Protein AF-A0AAV9A2D3-F1 (afdb_monomer_lite)

Structure (mmCIF, N/CA/C/O backbone):
data_AF-A0AAV9A2D3-F1
#
_entry.id   AF-A0AAV9A2D3-F1
#
loop_
_atom_site.group_PDB
_atom_site.id
_atom_site.type_symbol
_atom_site.label_atom_id
_atom_site.label_alt_id
_atom_site.label_comp_id
_atom_site.label_asym_id
_atom_site.label_entity_id
_atom_site.label_seq_id
_atom_site.pdbx_PDB_ins_code
_atom_site.Cartn_x
_atom_site.Cartn_y
_atom_site.Cartn_z
_atom_site.occupancy
_atom_site.B_iso_or_equiv
_atom_site.auth_seq_id
_atom_site.auth_comp_id
_atom_site.auth_asym_id
_atom_site.auth_atom_id
_atom_site.pdbx_PDB_model_num
ATOM 1 N N . MET A 1 1 ? 8.447 4.806 -3.902 1.00 84.44 1 MET A N 1
ATOM 2 C CA . MET A 1 1 ? 7.596 4.135 -2.891 1.00 84.44 1 MET A CA 1
ATOM 3 C C . MET A 1 1 ? 7.746 4.757 -1.504 1.00 84.44 1 MET A C 1
ATOM 5 O O . MET A 1 1 ? 6.731 5.158 -0.964 1.00 84.44 1 MET A O 1
ATOM 9 N N . LYS A 1 2 ? 8.967 4.935 -0.966 1.00 88.06 2 LYS A N 1
ATOM 10 C CA . LYS A 1 2 ? 9.203 5.531 0.372 1.00 88.06 2 LYS A CA 1
ATOM 11 C C . LYS A 1 2 ? 8.429 6.829 0.658 1.00 88.06 2 LYS A C 1
ATOM 13 O O . LYS A 1 2 ? 7.719 6.892 1.646 1.00 88.06 2 LYS A O 1
ATOM 18 N N . LYS A 1 3 ? 8.463 7.806 -0.258 1.00 90.88 3 LYS A N 1
ATOM 19 C CA . LYS A 1 3 ? 7.718 9.072 -0.106 1.00 90.88 3 LYS A CA 1
ATOM 20 C C . LYS A 1 3 ? 6.201 8.879 0.047 1.00 90.88 3 LYS A C 1
ATOM 22 O O . LYS A 1 3 ? 5.554 9.641 0.747 1.00 90.88 3 LYS A O 1
ATOM 27 N N . ALA A 1 4 ? 5.625 7.868 -0.607 1.00 89.62 4 ALA A N 1
ATOM 28 C CA . ALA A 1 4 ? 4.199 7.576 -0.466 1.00 89.62 4 ALA A CA 1
ATOM 29 C C . ALA A 1 4 ? 3.883 6.977 0.911 1.00 89.62 4 ALA A C 1
ATOM 31 O O . ALA A 1 4 ? 2.830 7.272 1.459 1.00 89.62 4 ALA A O 1
ATOM 32 N N . ILE A 1 5 ? 4.797 6.189 1.485 1.00 89.50 5 ILE A N 1
ATOM 33 C CA . ILE A 1 5 ? 4.655 5.641 2.842 1.00 89.50 5 ILE A CA 1
ATOM 34 C C . ILE A 1 5 ? 4.717 6.777 3.863 1.00 89.50 5 ILE A C 1
ATOM 36 O O . ILE A 1 5 ? 3.803 6.905 4.662 1.00 89.50 5 ILE A O 1
ATOM 40 N N . GLU A 1 6 ? 5.703 7.667 3.747 1.00 90.69 6 GLU A N 1
ATOM 41 C CA . GLU A 1 6 ? 5.862 8.829 4.634 1.00 90.69 6 GLU A CA 1
ATOM 42 C C . GLU A 1 6 ? 4.628 9.751 4.628 1.00 90.69 6 GLU A C 1
ATOM 44 O O . GLU A 1 6 ? 4.122 10.139 5.677 1.00 90.69 6 GLU A O 1
ATOM 49 N N . LEU A 1 7 ? 4.070 10.045 3.447 1.00 90.44 7 LEU A N 1
ATOM 50 C CA . LEU A 1 7 ? 2.813 10.799 3.338 1.00 90.44 7 LEU A CA 1
ATOM 51 C C . LEU A 1 7 ? 1.623 10.057 3.967 1.00 90.44 7 LEU A C 1
ATOM 53 O O . 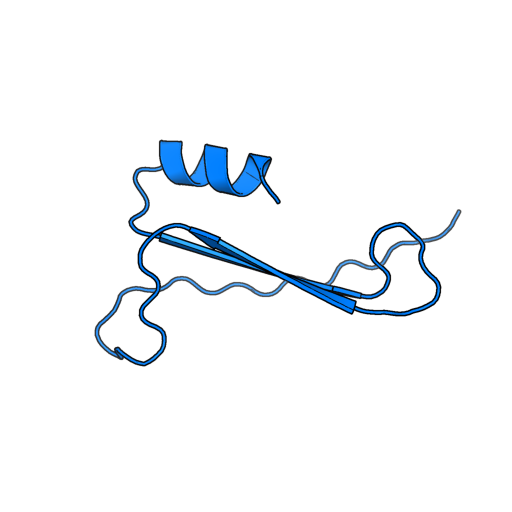LEU A 1 7 ? 0.699 10.686 4.474 1.00 90.44 7 LEU A O 1
ATOM 57 N N . THR A 1 8 ? 1.633 8.725 3.931 1.00 88.25 8 THR A N 1
ATOM 58 C CA . THR A 1 8 ? 0.563 7.897 4.501 1.00 88.25 8 THR A CA 1
ATOM 59 C C . THR A 1 8 ? 0.668 7.804 6.024 1.00 88.25 8 THR A C 1
ATOM 61 O O . THR A 1 8 ? -0.352 7.769 6.711 1.00 88.25 8 THR A O 1
ATOM 64 N N . GLU A 1 9 ? 1.883 7.809 6.569 1.00 86.81 9 GLU A N 1
ATOM 65 C CA . GLU A 1 9 ? 2.123 7.901 8.012 1.00 86.81 9 GLU A CA 1
ATOM 66 C C . GLU A 1 9 ? 1.603 9.230 8.571 1.00 86.81 9 GLU A C 1
ATOM 68 O O . GLU A 1 9 ? 0.932 9.246 9.600 1.00 86.81 9 GLU A O 1
ATOM 73 N N . GLN A 1 10 ? 1.813 10.336 7.848 1.00 88.88 10 GLN A N 1
ATOM 74 C CA . GLN A 1 10 ? 1.265 11.650 8.213 1.00 88.88 10 GLN A CA 1
ATOM 75 C C . GLN A 1 10 ? -0.270 11.698 8.174 1.00 88.88 10 GLN A C 1
ATOM 77 O O . GLN A 1 10 ? -0.877 12.500 8.879 1.00 88.88 10 GLN A O 1
ATOM 82 N N . ALA A 1 11 ? -0.903 10.839 7.371 1.00 89.06 11 ALA A N 1
ATOM 83 C CA . ALA A 1 11 ? -2.356 10.729 7.261 1.00 89.06 11 ALA A CA 1
ATOM 84 C C . ALA A 1 11 ? -2.998 9.815 8.335 1.00 89.06 11 ALA A C 1
ATOM 86 O O . ALA A 1 11 ? -4.181 9.500 8.224 1.00 89.06 11 ALA A O 1
ATOM 87 N N . ASP A 1 12 ? -2.238 9.392 9.357 1.00 82.81 12 ASP A N 1
ATOM 88 C CA . ASP A 1 12 ? -2.678 8.535 10.477 1.00 82.81 12 ASP A CA 1
ATOM 89 C C . ASP A 1 12 ? -3.287 7.187 10.034 1.00 82.81 12 ASP A C 1
ATOM 91 O O . ASP A 1 12 ? -4.291 6.680 10.546 1.00 82.81 12 ASP A O 1
ATOM 95 N N . THR A 1 13 ? -2.673 6.581 9.018 1.00 86.19 13 THR A N 1
ATOM 96 C CA . THR A 1 13 ? -3.166 5.335 8.424 1.00 86.19 13 THR A CA 1
ATOM 97 C C . THR A 1 13 ? -2.571 4.112 9.128 1.00 86.19 13 THR A C 1
ATOM 99 O O . THR A 1 13 ? -1.367 4.019 9.342 1.00 86.19 13 THR A O 1
ATOM 102 N N . LYS A 1 14 ? -3.399 3.105 9.442 1.00 88.31 14 LYS A N 1
ATOM 103 C CA . LYS A 1 14 ? -2.988 1.906 10.220 1.00 88.31 14 LYS A CA 1
ATOM 104 C C . LYS A 1 14 ? -2.038 0.951 9.483 1.00 88.31 14 LYS A C 1
ATOM 106 O O . LYS A 1 14 ? -1.465 0.038 10.087 1.00 88.31 14 LYS A O 1
ATOM 111 N N . GLY A 1 15 ? -1.934 1.099 8.172 1.00 91.25 15 GLY A N 1
ATOM 112 C CA . GLY A 1 15 ? -1.065 0.297 7.330 1.00 91.25 15 GLY A CA 1
ATOM 113 C C . GLY A 1 15 ? -1.287 0.601 5.859 1.00 91.25 15 GLY A C 1
ATOM 114 O O . GLY A 1 15 ? -2.370 1.021 5.455 1.00 91.25 15 GLY A O 1
ATOM 115 N N . ILE A 1 16 ? -0.252 0.361 5.066 1.00 93.06 16 ILE A N 1
ATOM 116 C CA . ILE A 1 16 ? -0.254 0.567 3.624 1.00 93.06 16 ILE A CA 1
ATOM 117 C C . ILE A 1 16 ? 0.481 -0.579 2.938 1.00 93.06 16 ILE A C 1
ATOM 119 O O . ILE A 1 16 ? 1.491 -1.083 3.425 1.00 93.06 16 ILE A O 1
ATOM 123 N N . GLN A 1 17 ? -0.032 -0.994 1.785 1.00 92.56 17 GLN A N 1
ATOM 124 C CA . GLN A 1 17 ? 0.657 -1.905 0.884 1.00 92.56 17 GLN A CA 1
ATOM 125 C C . GLN A 1 17 ? 0.693 -1.270 -0.505 1.00 92.56 17 GLN A C 1
ATOM 127 O O . GLN A 1 17 ? -0.350 -0.967 -1.078 1.00 92.56 17 GLN A O 1
ATOM 132 N N . ILE A 1 18 ? 1.895 -1.069 -1.041 1.00 93.75 18 ILE A N 1
ATOM 133 C CA . ILE A 1 18 ? 2.124 -0.514 -2.378 1.00 93.75 18 ILE A CA 1
ATOM 134 C C . ILE A 1 18 ? 2.751 -1.609 -3.229 1.00 93.75 18 ILE A C 1
ATOM 136 O O . ILE A 1 18 ? 3.753 -2.196 -2.830 1.00 93.75 18 ILE A O 1
ATOM 140 N N . GLN A 1 19 ? 2.185 -1.861 -4.406 1.00 93.75 19 GLN A N 1
ATOM 141 C CA . GLN A 1 19 ? 2.728 -2.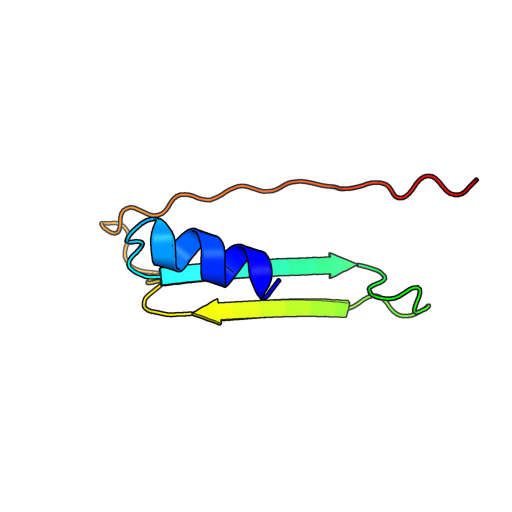799 -5.384 1.00 93.75 19 GLN A CA 1
ATOM 142 C C . GLN A 1 19 ? 2.913 -2.092 -6.727 1.00 93.75 19 GLN A C 1
ATOM 144 O O . GLN A 1 19 ? 2.013 -1.402 -7.201 1.00 93.75 19 GLN A O 1
ATOM 149 N N . ILE A 1 20 ? 4.081 -2.272 -7.342 1.00 92.75 20 ILE A N 1
ATOM 150 C CA . ILE A 1 20 ? 4.396 -1.781 -8.683 1.00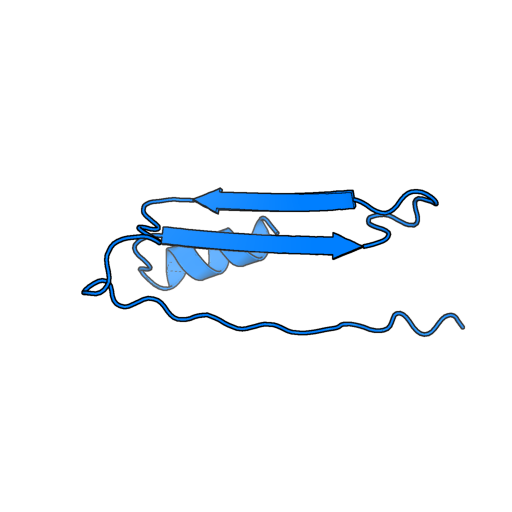 92.75 20 ILE A CA 1
ATOM 151 C C . ILE A 1 20 ? 4.922 -2.958 -9.494 1.00 92.75 20 ILE A C 1
ATOM 153 O O . ILE A 1 20 ? 5.831 -3.666 -9.064 1.00 92.75 20 ILE A O 1
ATOM 157 N N . ALA A 1 21 ? 4.350 -3.160 -10.675 1.00 91.69 21 ALA A N 1
ATOM 158 C CA . ALA A 1 21 ? 4.754 -4.206 -11.598 1.00 91.69 21 ALA A CA 1
ATOM 159 C C . ALA A 1 21 ? 5.139 -3.593 -12.943 1.00 91.69 21 ALA A C 1
ATOM 161 O O . ALA A 1 21 ? 4.440 -2.718 -13.455 1.00 91.69 21 ALA A O 1
ATOM 162 N N . GLY A 1 22 ? 6.242 -4.064 -13.520 1.00 91.31 22 GLY A N 1
ATOM 163 C CA . GLY A 1 22 ? 6.669 -3.672 -14.859 1.00 91.31 22 GLY A CA 1
ATOM 164 C C . GLY A 1 22 ? 8.181 -3.613 -15.015 1.00 91.31 22 GLY A C 1
ATOM 165 O O . GLY A 1 22 ? 8.939 -4.190 -14.233 1.00 91.31 22 GLY A O 1
ATOM 166 N N . ARG A 1 23 ? 8.626 -2.899 -16.049 1.00 90.12 23 ARG A N 1
ATOM 167 C CA . ARG A 1 23 ? 10.042 -2.615 -16.309 1.00 90.12 23 ARG A CA 1
ATOM 168 C C . ARG A 1 23 ? 10.514 -1.487 -15.400 1.00 90.12 23 ARG A C 1
ATOM 170 O O . ARG A 1 23 ? 10.542 -0.319 -15.774 1.00 90.12 23 ARG A O 1
ATOM 177 N N . ILE A 1 24 ? 10.808 -1.845 -14.159 1.00 86.38 24 ILE A N 1
ATOM 178 C CA . ILE A 1 24 ? 11.238 -0.891 -13.138 1.00 86.38 24 ILE A CA 1
ATOM 179 C C . ILE A 1 24 ? 12.702 -0.531 -13.398 1.00 86.38 24 ILE A C 1
ATOM 181 O O . ILE A 1 24 ? 13.531 -1.430 -13.567 1.00 86.38 24 ILE A O 1
ATOM 185 N N . ASP A 1 25 ? 13.016 0.765 -13.366 1.00 85.25 25 ASP A N 1
ATOM 186 C CA . ASP A 1 25 ? 14.376 1.294 -13.546 1.00 85.25 25 ASP A CA 1
ATOM 187 C C . ASP A 1 25 ? 14.952 1.047 -14.956 1.00 85.25 25 ASP A C 1
ATOM 189 O O . ASP A 1 25 ? 16.131 0.765 -15.130 1.00 85.25 25 ASP A O 1
ATOM 193 N N . GLY A 1 26 ? 14.088 1.035 -15.981 1.00 81.75 26 GLY A N 1
ATOM 194 C CA . GLY A 1 26 ? 14.498 0.830 -17.379 1.00 81.75 26 GLY A CA 1
ATOM 195 C C . GLY A 1 26 ? 15.007 -0.580 -17.703 1.00 81.75 26 GLY A C 1
ATOM 196 O O . GLY A 1 26 ? 15.343 -0.859 -18.855 1.00 81.75 26 GLY A O 1
ATOM 197 N N . LYS A 1 27 ? 15.023 -1.494 -16.723 1.00 84.06 27 LYS A N 1
ATOM 198 C CA . LYS A 1 27 ? 15.498 -2.867 -16.917 1.00 84.06 27 LYS A CA 1
ATOM 199 C C . LYS A 1 27 ? 14.664 -3.596 -17.968 1.00 84.06 27 LYS A C 1
ATOM 201 O O . LYS A 1 27 ? 13.456 -3.385 -18.106 1.00 84.06 27 LYS A O 1
ATOM 206 N N . GLU A 1 28 ? 15.331 -4.460 -18.721 1.00 84.75 28 GLU A N 1
ATOM 207 C CA . GLU A 1 28 ? 14.702 -5.266 -19.768 1.00 84.75 28 GLU A CA 1
ATOM 208 C C . GLU A 1 28 ? 13.708 -6.275 -19.174 1.00 84.75 28 GLU A C 1
ATOM 210 O O . GLU A 1 28 ? 12.607 -6.465 -19.684 1.00 84.75 28 GLU A O 1
ATOM 215 N N . ILE A 1 29 ? 14.062 -6.839 -18.018 1.00 87.06 29 ILE A N 1
ATOM 216 C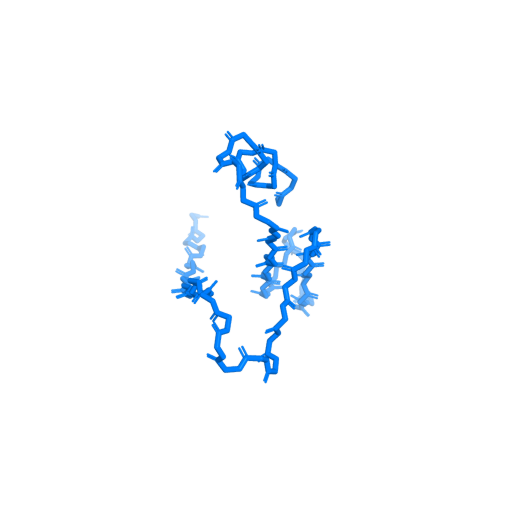 CA . ILE A 1 29 ? 13.246 -7.816 -17.304 1.00 87.06 29 ILE A CA 1
ATOM 217 C C . ILE A 1 29 ? 12.225 -7.094 -16.423 1.00 87.06 29 ILE A C 1
ATOM 219 O O . ILE A 1 29 ? 12.576 -6.322 -15.521 1.00 87.06 29 ILE A O 1
ATOM 223 N N . ALA A 1 30 ? 10.947 -7.381 -16.667 1.00 90.81 30 ALA A N 1
ATOM 224 C CA . ALA A 1 30 ? 9.865 -6.914 -15.818 1.00 90.81 30 ALA A CA 1
ATOM 225 C C . ALA A 1 30 ? 9.895 -7.621 -14.457 1.00 90.81 30 ALA A C 1
ATOM 227 O O . ALA A 1 30 ? 10.125 -8.826 -14.367 1.00 90.81 30 ALA A O 1
ATOM 228 N N . ARG A 1 31 ? 9.623 -6.869 -13.390 1.00 92.31 31 ARG A N 1
ATOM 229 C CA . ARG A 1 31 ? 9.517 -7.403 -12.032 1.00 92.31 31 ARG A CA 1
ATOM 230 C C . ARG A 1 31 ? 8.376 -6.749 -11.271 1.00 92.31 31 ARG A C 1
ATOM 232 O O . ARG A 1 31 ? 7.887 -5.685 -11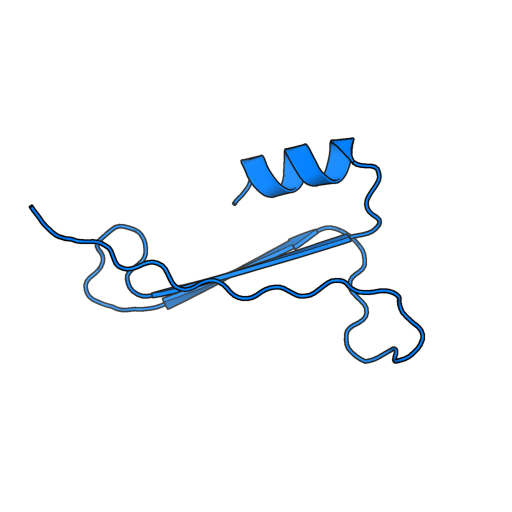.651 1.00 92.31 31 ARG A O 1
ATOM 239 N N . VAL A 1 32 ? 7.965 -7.409 -10.196 1.00 93.38 32 VAL A N 1
ATOM 240 C CA . VAL A 1 32 ? 6.978 -6.890 -9.252 1.00 93.38 32 VAL A CA 1
ATOM 241 C C . VAL A 1 32 ? 7.712 -6.550 -7.967 1.00 93.38 32 VAL A C 1
ATOM 243 O O . VAL A 1 32 ? 8.270 -7.429 -7.316 1.00 93.38 32 VAL A O 1
ATOM 246 N N . GLU A 1 33 ? 7.712 -5.275 -7.608 1.00 93.50 33 GLU A N 1
ATOM 247 C CA . GLU A 1 33 ? 8.185 -4.812 -6.311 1.00 93.50 33 GLU A CA 1
ATOM 248 C C . GLU A 1 33 ? 6.984 -4.405 -5.468 1.00 93.50 33 GLU A C 1
ATOM 250 O O . GLU A 1 33 ? 6.061 -3.733 -5.936 1.00 93.50 33 GLU A O 1
ATOM 255 N N . TRP A 1 34 ? 6.993 -4.820 -4.209 1.00 92.75 34 TRP A N 1
ATOM 256 C CA . TRP A 1 34 ? 5.979 -4.431 -3.250 1.00 92.75 34 TRP A CA 1
ATOM 257 C C . TRP A 1 34 ? 6.634 -4.045 -1.935 1.00 92.75 34 TRP A C 1
ATOM 259 O O . TRP A 1 34 ? 7.669 -4.588 -1.553 1.00 92.75 34 TRP A O 1
ATOM 269 N N . ILE A 1 35 ? 6.018 -3.086 -1.257 1.00 93.19 35 ILE A N 1
ATOM 270 C CA . ILE A 1 35 ? 6.394 -2.666 0.086 1.00 93.19 35 ILE A CA 1
ATOM 271 C C . ILE A 1 35 ? 5.127 -2.633 0.922 1.00 93.19 35 ILE A C 1
ATOM 273 O O . ILE A 1 35 ? 4.066 -2.206 0.456 1.00 93.19 35 ILE A O 1
ATOM 277 N N . ARG A 1 36 ? 5.240 -3.109 2.156 1.00 91.44 36 ARG A N 1
ATOM 278 C CA . ARG A 1 36 ? 4.156 -3.135 3.123 1.00 91.44 36 ARG A CA 1
ATOM 279 C C . ARG A 1 36 ? 4.655 -2.570 4.439 1.00 91.44 36 ARG A C 1
ATOM 281 O O . ARG A 1 36 ? 5.626 -3.085 4.977 1.00 91.44 36 ARG A O 1
ATOM 288 N N . GLU A 1 37 ? 3.921 -1.597 4.955 1.00 91.56 37 GLU A N 1
ATOM 289 C CA . GLU A 1 37 ? 4.181 -0.962 6.241 1.00 91.56 37 GLU A CA 1
ATOM 290 C C . GLU A 1 37 ? 2.923 -1.073 7.113 1.00 91.56 37 GLU A C 1
ATOM 292 O O . GLU A 1 37 ? 1.798 -0.918 6.627 1.00 91.56 37 GLU A O 1
ATOM 297 N N . GLY A 1 38 ? 3.083 -1.386 8.398 1.00 90.81 38 GLY A N 1
ATOM 298 C CA . GLY A 1 38 ? 1.958 -1.546 9.324 1.00 90.81 38 GLY A CA 1
ATOM 299 C C . GLY A 1 38 ? 1.048 -2.755 9.040 1.00 90.81 38 GLY A C 1
ATOM 300 O O . GLY A 1 38 ? 1.457 -3.799 8.512 1.00 90.81 38 GLY A O 1
ATOM 301 N N . ARG A 1 39 ? -0.225 -2.654 9.450 1.00 90.69 39 ARG A N 1
ATOM 302 C CA . ARG A 1 39 ? -1.170 -3.784 9.443 1.00 90.69 39 ARG A CA 1
ATOM 303 C C . ARG A 1 39 ? -2.148 -3.712 8.269 1.00 90.69 39 ARG A C 1
ATOM 305 O O . ARG A 1 39 ? -3.081 -2.920 8.286 1.00 90.69 39 ARG A O 1
ATOM 312 N N . VAL A 1 40 ? -2.011 -4.642 7.319 1.00 92.00 40 VAL A N 1
ATOM 313 C CA . VAL A 1 40 ? -2.912 -4.796 6.159 1.00 92.00 40 VAL A CA 1
ATOM 314 C C . VAL A 1 40 ? -3.515 -6.216 6.131 1.00 92.00 40 VAL A C 1
ATOM 316 O O . VAL A 1 40 ? -2.884 -7.157 5.635 1.00 92.00 40 VAL A O 1
ATOM 319 N N . PRO A 1 41 ? -4.699 -6.433 6.735 1.00 91.88 41 PRO A N 1
ATOM 320 C CA . PRO A 1 41 ? -5.310 -7.758 6.844 1.00 91.88 41 PRO A CA 1
ATOM 321 C C . PRO A 1 41 ? -6.208 -8.084 5.635 1.00 91.88 41 PRO A C 1
ATOM 323 O O . PRO A 1 41 ? -7.414 -7.872 5.675 1.00 91.88 41 PRO A O 1
ATOM 326 N N . LEU A 1 42 ? -5.627 -8.649 4.573 1.00 91.25 42 LEU A N 1
ATOM 327 C CA . LEU A 1 42 ? -6.327 -8.921 3.302 1.00 91.25 42 LEU A CA 1
ATOM 328 C C . LEU A 1 42 ? -7.416 -10.008 3.371 1.00 91.25 42 LEU A C 1
ATOM 330 O O . LEU A 1 42 ? -8.310 -10.030 2.536 1.00 91.25 42 LEU A O 1
ATOM 334 N N . GLN A 1 43 ? -7.356 -10.912 4.352 1.00 94.06 43 GLN A N 1
ATOM 335 C CA . GLN A 1 43 ? -8.361 -11.972 4.529 1.00 94.06 43 GLN A CA 1
ATOM 336 C C . GLN A 1 43 ? -9.525 -11.552 5.439 1.00 94.06 43 GLN A C 1
ATOM 338 O O . GLN A 1 43 ? -10.535 -12.249 5.531 1.00 94.06 43 GLN A O 1
ATOM 343 N N . THR A 1 44 ? -9.405 -10.417 6.132 1.00 95.31 44 THR A N 1
ATOM 344 C CA . THR A 1 44 ? -10.425 -9.962 7.078 1.00 95.31 44 THR A CA 1
ATOM 345 C C . THR A 1 44 ? -11.475 -9.135 6.3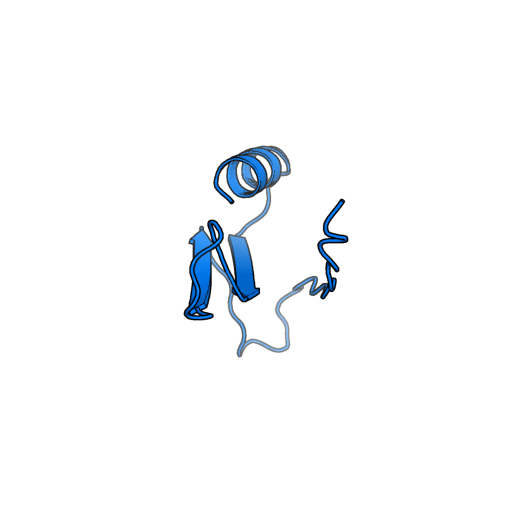47 1.00 95.31 44 THR A C 1
ATOM 347 O O . THR A 1 44 ? -11.299 -7.938 6.165 1.00 95.31 44 THR A O 1
ATOM 350 N N . ILE A 1 45 ? -12.612 -9.746 6.003 1.00 92.06 45 ILE A N 1
ATOM 351 C CA . ILE A 1 45 ? -13.710 -9.093 5.255 1.00 92.06 45 ILE A CA 1
ATOM 352 C C . ILE A 1 45 ? -14.230 -7.824 5.957 1.00 92.06 45 ILE A C 1
ATOM 354 O O . ILE A 1 45 ? -14.624 -6.862 5.311 1.00 92.06 45 ILE A O 1
ATOM 358 N N . ARG A 1 46 ? -14.216 -7.798 7.297 1.00 93.44 46 ARG A N 1
ATOM 359 C CA . ARG A 1 46 ? -14.658 -6.634 8.090 1.00 93.44 46 ARG A CA 1
ATOM 360 C C . ARG A 1 46 ? -13.646 -5.483 8.124 1.00 93.44 46 ARG A C 1
ATOM 362 O O . ARG A 1 46 ? -13.957 -4.430 8.680 1.00 93.44 46 ARG A O 1
ATOM 369 N N . ALA A 1 47 ? -12.428 -5.680 7.626 1.00 92.25 47 ALA A N 1
ATOM 370 C CA . ALA A 1 47 ? -11.431 -4.623 7.607 1.00 92.25 47 ALA A CA 1
ATOM 371 C C . ALA A 1 47 ? -11.814 -3.569 6.564 1.00 92.25 47 ALA A C 1
ATOM 373 O O . ALA A 1 47 ? -12.129 -3.894 5.424 1.00 92.25 47 ALA A O 1
ATOM 374 N N . LYS A 1 48 ? -11.764 -2.294 6.957 1.00 89.62 48 LYS A N 1
ATOM 375 C CA . LYS A 1 48 ? -11.913 -1.175 6.024 1.00 89.62 48 LYS A CA 1
ATOM 376 C C . LYS A 1 48 ? -10.595 -1.015 5.270 1.00 89.62 48 LYS A C 1
ATOM 378 O O . LYS A 1 48 ? -9.601 -0.630 5.882 1.00 89.62 48 LYS A O 1
ATOM 383 N N . ILE A 1 49 ? -10.586 -1.388 3.993 1.00 91.31 49 ILE A N 1
ATOM 384 C CA . ILE A 1 49 ? -9.409 -1.335 3.122 1.00 91.31 49 ILE A CA 1
ATOM 385 C C . ILE A 1 49 ? -9.812 -0.634 1.832 1.00 91.31 49 ILE A C 1
ATOM 387 O O . ILE A 1 49 ? -10.683 -1.120 1.112 1.00 91.31 49 ILE A O 1
ATOM 391 N N . ASP A 1 50 ? -9.136 0.469 1.533 1.00 91.62 50 ASP A N 1
ATOM 392 C CA . ASP A 1 50 ? -9.251 1.140 0.246 1.00 91.62 50 ASP A CA 1
ATOM 393 C C . ASP A 1 50 ? -8.217 0.560 -0.724 1.00 91.62 50 ASP A C 1
ATOM 395 O O . ASP A 1 50 ? -7.021 0.506 -0.433 1.00 91.62 50 ASP A O 1
ATOM 399 N N . HIS A 1 51 ? -8.686 0.096 -1.883 1.00 92.06 51 HIS A N 1
ATOM 400 C CA . HIS A 1 51 ? -7.847 -0.470 -2.936 1.00 92.06 51 HIS A CA 1
ATOM 401 C C . HIS A 1 51 ? -8.030 0.317 -4.234 1.00 92.06 51 HIS A C 1
ATOM 403 O O . HIS A 1 51 ? -9.152 0.548 -4.683 1.00 92.06 51 HIS A O 1
ATOM 409 N N . CYS A 1 52 ? -6.922 0.679 -4.876 1.00 93.94 52 CYS A N 1
ATOM 410 C CA . CYS A 1 52 ? -6.918 1.369 -6.160 1.00 93.94 52 CYS A CA 1
ATOM 411 C C . CYS A 1 52 ? -5.846 0.772 -7.076 1.00 93.94 52 CYS A C 1
ATOM 413 O O . CYS A 1 52 ? -4.737 0.474 -6.634 1.00 93.94 52 CYS A O 1
ATOM 415 N N . PHE A 1 53 ? -6.172 0.629 -8.361 1.00 94.25 53 PHE A N 1
ATOM 416 C CA . PHE A 1 53 ? -5.243 0.194 -9.400 1.00 94.25 53 PHE A CA 1
ATOM 417 C C . PHE A 1 53 ? -5.119 1.278 -10.469 1.00 94.25 53 PHE A C 1
ATOM 419 O O . PHE A 1 53 ? -6.121 1.794 -10.965 1.00 94.25 53 PHE A O 1
ATOM 426 N N . ARG A 1 54 ? -3.883 1.608 -10.852 1.00 93.50 54 ARG A N 1
ATOM 427 C CA . ARG A 1 54 ? -3.596 2.578 -11.911 1.00 93.50 54 ARG A CA 1
ATOM 428 C C . ARG A 1 54 ? -2.493 2.054 -12.819 1.00 93.50 54 ARG A C 1
ATOM 430 O O . ARG A 1 54 ? -1.395 1.757 -12.358 1.00 93.50 54 ARG A O 1
ATOM 437 N N . LYS A 1 55 ? -2.783 1.995 -14.118 1.00 91.88 55 LYS A N 1
ATOM 438 C CA . LYS A 1 55 ? -1.792 1.717 -15.159 1.00 91.88 55 LYS A CA 1
ATOM 439 C C . LYS A 1 55 ? -1.100 3.018 -15.560 1.00 91.88 55 LYS A C 1
ATOM 441 O O . LYS A 1 55 ? -1.748 4.056 -15.662 1.00 91.88 55 LYS A O 1
ATOM 446 N N . VAL A 1 56 ? 0.201 2.940 -15.804 1.00 89.94 56 VAL A N 1
ATOM 447 C CA . VAL A 1 56 ? 1.005 4.040 -16.341 1.00 89.94 56 VAL A CA 1
ATOM 448 C C . VAL A 1 56 ? 1.630 3.546 -17.642 1.00 89.94 56 VAL A C 1
ATOM 450 O O . VAL A 1 56 ? 2.296 2.511 -17.642 1.00 89.94 56 VAL A O 1
ATOM 453 N N . SER A 1 57 ? 1.374 4.239 -18.751 1.00 86.25 57 SER A N 1
ATOM 454 C CA . SER A 1 57 ? 2.140 4.095 -19.990 1.00 86.25 57 SER A CA 1
ATOM 455 C C . SER A 1 57 ? 3.304 5.077 -19.939 1.00 86.25 57 SER A C 1
ATOM 457 O O . SER A 1 57 ? 3.112 6.263 -19.684 1.00 86.25 57 SER A O 1
ATOM 459 N N . LEU A 1 58 ? 4.518 4.568 -20.116 1.00 76.44 58 LEU A N 1
ATOM 460 C CA . LEU A 1 58 ? 5.687 5.407 -20.340 1.00 76.44 58 LEU A CA 1
ATOM 461 C C . LEU A 1 58 ? 5.736 5.659 -21.844 1.00 76.44 58 LEU A C 1
ATOM 463 O O . LEU A 1 58 ? 6.151 4.771 -22.585 1.00 76.44 58 LEU A O 1
ATOM 467 N N . ASP A 1 59 ? 5.250 6.813 -22.292 1.00 76.88 59 ASP A N 1
ATOM 468 C CA . ASP A 1 59 ? 5.444 7.221 -23.681 1.00 76.88 59 ASP A CA 1
ATOM 469 C C . ASP A 1 59 ? 6.915 7.617 -23.848 1.00 76.88 59 ASP A C 1
ATOM 471 O O . ASP A 1 59 ? 7.402 8.570 -23.235 1.00 76.88 59 ASP A O 1
ATOM 475 N N . SER A 1 60 ? 7.650 6.804 -24.607 1.00 58.91 60 SER A N 1
ATOM 476 C CA . SER A 1 60 ? 9.017 7.096 -25.027 1.00 58.91 60 SER A CA 1
ATOM 477 C C . SER A 1 60 ? 8.990 8.255 -26.023 1.00 58.91 60 SER A C 1
ATOM 479 O O . SER A 1 60 ? 8.386 8.120 -27.086 1.00 58.91 60 SER A O 1
ATOM 481 N N . TYR A 1 61 ? 9.623 9.374 -25.666 1.00 50.72 61 TYR A N 1
ATOM 482 C CA . TYR A 1 61 ? 10.057 10.385 -26.635 1.00 50.72 61 TYR A CA 1
ATOM 483 C C . TYR A 1 61 ? 11.265 9.882 -27.425 1.00 50.72 61 TYR A C 1
ATOM 485 O O . TYR A 1 61 ? 12.102 9.174 -26.815 1.00 50.72 61 TYR A O 1
#

InterPro domains:
  IPR001351 Small ribosomal subunit protein uS3, C-terminal [PF00189] (1-58)
  IPR036419 Ribosomal protein S3, C-terminal domain superfamily [G3DSA:3.30.1140.32] (1-60)
  IPR036419 Ribosomal protein S3, C-terminal domain superfamily [SSF54821] (1-56)
  IPR057258 Small ribosomal subunit protein uS3 [PTHR11760] (1-58)

pLDDT: mean 88.74, std 7.38, range [50.72, 95.31]

Sequence (61 aa):
MKKAIELTEQADTKGIQIQIAGRIDGKEIARVEWIREGRVPLQTIRAKIDHCFRKVSLDSY

Radius of gyration: 14.22 Å; chains: 1; bounding box: 30×24×37 Å

Organism: Acorus gramineus (NCBI:txid55184)

Foldseek 3Di:
DVVVVVVVVVVVDQKDKDKDWACPPVNPDIDIDMDIDHDDDPVDPPDDDDDDDDDDDDDDD

Secondary structure (DSSP, 8-state):
-HHHHHHHHHTT-SEEEEEEEE-GGG-SS-EEEEEEEE---TT-TTS--------------